Protein AF-A0A392NIX3-F1 (afdb_monomer)

Radius of gyration: 22.96 Å; Cα contacts (8 Å, |Δi|>4): 178; chains: 1; bounding box: 47×45×70 Å

InterPro domains:
  IPR000269 Copper amine oxidase [PTHR10638] (1-84)
  IPR015798 Copper amine oxidase, catalytic domain [PF01179] (1-82)
  IPR015798 Copper amine oxidase, catalytic domain [PF01179] (84-138)
  IPR036460 Copper amine oxidase, catalytic domain superfamily [G3DSA:2.70.98.20] (1-81)
  IPR036460 Copper amine oxidase, catalytic domain superfamily [G3DSA:2.70.98.20] (82-146)
  IPR036460 Copper amine oxidase, catalytic domain superfamily [SSF49998] (1-140)

pLDDT: mean 86.68, std 13.2, range [44.84, 97.38]

Organism: NCBI:txid97028

Nearest PDB structures (foldseek):
  4kff-assembly1_A  TM=8.695E-01  e=5.546E-06  Ogataea angusta
  3nbb-assembly1_A  TM=8.341E-01  e=8.564E-06  Ogataea angusta
  7wir-assembly1_A  TM=8.045E-01  e=2.313E-05  Arthrobacter globiformis
  3kii-assembly1_B  TM=8.040E-01  e=3.571E-05  Arthrobacter globiformis
  7wno-assembly1_X  TM=8.050E-01  e=3.800E-05  Arthrobacter globiformis

Mean predicted aligned error: 7.86 Å

Foldseek 3Di:
DWKQFDAPDPPRNPRIDPCCPPVNPLVPAAQDDEPPRDDDDKDFDKDWDADPVRDIDIHGRRDIDDDDDPPDQDDDDDDPDDDDHDPDDDDDDDDDDDADWDFDDAPDDDPQWAAPDGRITGGDMDDDDDDDDPDQPPHDVPDDRDD

Sequence (147 aa):
MVVPYGDPNDPHYRKNAFDAGEDGLGKNAHSLKKGCDCLGYIKYFDAHFTNFYGSVETIENCVCMHEEDHGMLWKHQDWRTGLAEDGKIEAEVKLTGILSLGALQQGETRKYGTTIAPGLYAPVHQHFFVARMDMAVDCKPGEAFNQ

Secondary structure (DSSP, 8-state):
-BEEB---STTGGG-EE-HHHHT-TTTT-----BTTTB-SS-EEEEEEEE-TTSPEEEEEEEEEE-----S-S-----TTT---------------S-PPPEE--TT---TTEEEEETTEEEE-B--B--------TTPPTTS-S--

Solvent-accessible surface area (backbone atoms only — not comparable to full-atom values): 10016 Å² total; per-residue (Å²): 70,40,38,47,39,62,28,81,52,90,78,43,55,72,43,55,49,35,49,50,80,76,70,28,60,75,78,70,52,60,64,58,44,85,73,77,73,53,77,82,76,72,49,68,39,67,43,79,44,74,46,100,87,70,48,81,46,73,42,56,33,48,42,80,47,68,85,75,88,79,73,79,87,75,87,82,94,62,97,83,76,85,81,91,86,81,94,81,84,87,87,86,84,87,90,82,87,78,82,71,68,44,83,43,59,92,90,64,83,64,89,43,36,47,77,80,48,96,45,34,26,34,55,42,64,51,83,46,80,76,84,88,80,88,73,66,83,94,55,58,95,90,55,74,67,80,127

Structure (mmCIF, N/CA/C/O backbone):
data_AF-A0A392NIX3-F1
#
_entry.id   AF-A0A392NIX3-F1
#
loop_
_atom_site.group_PDB
_atom_site.id
_atom_site.type_symbol
_atom_site.label_atom_id
_atom_site.label_alt_id
_atom_site.label_comp_id
_atom_site.label_asym_id
_atom_site.label_entity_id
_atom_site.label_seq_id
_atom_site.pdbx_PDB_ins_code
_atom_site.Cartn_x
_atom_site.Cartn_y
_atom_site.Cartn_z
_atom_site.occupancy
_atom_site.B_iso_or_equiv
_atom_site.auth_seq_id
_atom_site.auth_comp_id
_atom_site.auth_asym_id
_atom_site.auth_atom_id
_atom_site.pdbx_PDB_model_num
ATOM 1 N N . MET A 1 1 ? 2.588 6.124 3.944 1.00 92.31 1 MET A N 1
ATOM 2 C CA . MET A 1 1 ? 1.243 5.668 4.341 1.00 92.31 1 MET A CA 1
ATOM 3 C C . MET A 1 1 ? 1.141 5.798 5.846 1.00 92.31 1 MET A C 1
ATOM 5 O O . MET A 1 1 ? 2.147 5.540 6.500 1.00 92.31 1 MET A O 1
ATOM 9 N N . VAL A 1 2 ? -0.003 6.248 6.362 1.00 95.38 2 VAL A N 1
ATOM 10 C CA . VAL A 1 2 ? -0.297 6.253 7.802 1.00 95.38 2 VAL A CA 1
ATOM 11 C C . VAL A 1 2 ? -1.735 5.807 8.059 1.00 95.38 2 VAL A C 1
ATOM 13 O O . VAL A 1 2 ? -2.641 6.192 7.310 1.00 95.38 2 VAL A O 1
ATOM 16 N N . VAL A 1 3 ? -1.934 5.019 9.118 1.00 97.31 3 VAL A N 1
ATOM 17 C CA . VAL A 1 3 ? -3.229 4.447 9.507 1.00 97.31 3 VAL A CA 1
ATOM 18 C C . VAL A 1 3 ? -3.588 4.837 10.946 1.00 97.31 3 VAL A C 1
ATOM 20 O O . VAL A 1 3 ? -3.305 4.082 11.882 1.00 97.31 3 VAL A O 1
ATOM 23 N N . PRO A 1 4 ? -4.188 6.024 11.162 1.00 96.88 4 PRO A N 1
ATOM 24 C CA . PRO A 1 4 ? -4.646 6.441 12.481 1.00 96.88 4 PRO A CA 1
ATOM 25 C C . PRO A 1 4 ? -5.992 5.803 12.845 1.00 96.88 4 PRO A C 1
ATOM 27 O O . PRO A 1 4 ? -6.935 5.802 12.047 1.00 96.88 4 PRO A O 1
ATOM 30 N N . TYR A 1 5 ? -6.099 5.300 14.076 1.00 97.12 5 TYR A N 1
ATOM 31 C CA . TYR A 1 5 ? -7.346 4.786 14.648 1.00 97.12 5 TYR A CA 1
ATOM 32 C C . TYR A 1 5 ? -8.062 5.865 15.469 1.00 97.12 5 TYR A C 1
ATOM 34 O O . TYR A 1 5 ? -7.446 6.622 16.213 1.00 97.12 5 TYR A O 1
ATOM 42 N N . GLY A 1 6 ? -9.390 5.912 15.360 1.00 94.62 6 GLY A N 1
ATOM 43 C CA . GLY A 1 6 ? -10.241 6.937 15.973 1.00 94.62 6 GLY A CA 1
ATOM 44 C C . GLY A 1 6 ? -10.844 6.574 17.334 1.00 94.62 6 GLY A C 1
ATOM 45 O O . GLY A 1 6 ? -11.747 7.273 17.790 1.00 94.62 6 GLY A O 1
ATOM 46 N N . ASP A 1 7 ? -10.410 5.483 17.970 1.00 93.75 7 ASP A N 1
ATOM 47 C CA . ASP A 1 7 ? -10.904 5.074 19.291 1.00 93.75 7 ASP A CA 1
ATOM 48 C C . ASP A 1 7 ? -10.026 5.682 20.405 1.00 93.75 7 ASP A C 1
ATOM 50 O O . ASP A 1 7 ? -8.842 5.345 20.488 1.00 93.75 7 ASP A O 1
ATOM 54 N N . PRO A 1 8 ? -10.571 6.572 21.261 1.00 92.69 8 PRO A N 1
ATOM 55 C CA . PRO A 1 8 ? -9.801 7.272 22.287 1.00 92.69 8 PRO A CA 1
ATOM 56 C C . PRO A 1 8 ? -9.457 6.400 23.502 1.00 92.69 8 PRO A C 1
ATOM 58 O O . PRO A 1 8 ? -8.692 6.836 24.360 1.00 92.69 8 PRO A O 1
ATOM 61 N N . ASN A 1 9 ? -10.028 5.198 23.622 1.00 89.31 9 ASN A N 1
ATOM 62 C CA . ASN A 1 9 ? -9.781 4.336 24.775 1.00 89.31 9 ASN A CA 1
ATOM 63 C C . ASN A 1 9 ? -8.343 3.796 24.773 1.00 89.31 9 ASN A C 1
ATOM 65 O O . ASN A 1 9 ? -7.757 3.556 23.717 1.00 89.31 9 ASN A O 1
ATOM 69 N N . ASP A 1 10 ? -7.769 3.557 25.952 1.00 88.81 10 ASP A N 1
ATOM 70 C CA . ASP A 1 10 ? -6.484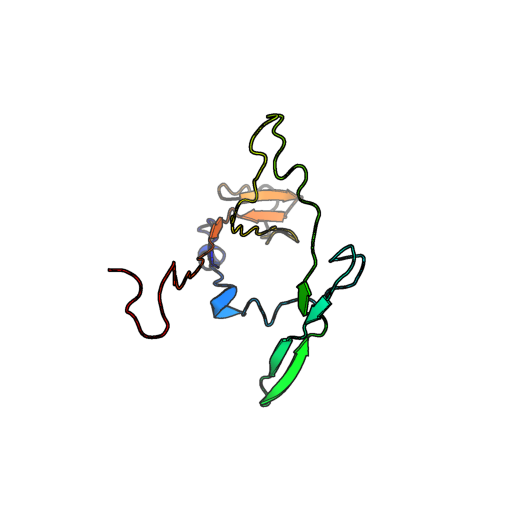 2.857 26.067 1.00 88.81 10 ASP A CA 1
ATOM 71 C C . ASP A 1 10 ? -6.673 1.366 25.712 1.00 88.81 10 ASP A C 1
ATOM 73 O O . ASP A 1 10 ? -7.676 0.769 26.118 1.00 88.81 10 ASP A O 1
ATOM 77 N N . PRO A 1 11 ? -5.774 0.743 24.924 1.00 87.56 11 PRO A N 1
ATOM 78 C CA . PRO A 1 11 ? -4.547 1.285 24.319 1.00 87.56 11 PRO A CA 1
ATOM 79 C C . PRO A 1 11 ? -4.723 1.809 22.873 1.00 87.56 11 PRO A C 1
ATOM 81 O O . PRO A 1 11 ? -3.739 2.066 22.177 1.00 87.56 11 PRO A O 1
ATOM 84 N N . HIS A 1 12 ? -5.957 1.934 22.379 1.00 91.38 12 HIS A N 1
ATOM 85 C CA . HIS A 1 12 ? -6.272 2.171 20.966 1.00 91.38 12 HIS A CA 1
ATOM 86 C C . HIS A 1 12 ? -5.837 3.538 20.435 1.00 91.38 12 HIS A C 1
ATOM 88 O O . HIS A 1 12 ? -5.425 3.610 19.280 1.00 91.38 12 HIS A O 1
ATOM 94 N N . TYR A 1 13 ? -5.829 4.585 21.263 1.00 90.81 13 TYR A N 1
ATOM 95 C CA . TYR A 1 13 ? -5.431 5.932 20.829 1.00 90.81 13 TYR A CA 1
ATOM 96 C C . TYR A 1 13 ? -3.978 6.017 20.323 1.00 90.81 13 TYR A C 1
ATOM 98 O O . TYR A 1 13 ? -3.616 6.953 19.611 1.00 90.81 13 TYR A O 1
ATOM 106 N N . ARG A 1 14 ? -3.125 5.047 20.686 1.00 94.50 14 ARG A N 1
ATOM 107 C CA . ARG A 1 14 ? -1.728 4.972 20.228 1.00 94.50 14 ARG A CA 1
ATOM 108 C C . ARG A 1 14 ? -1.586 4.326 18.853 1.00 94.50 14 ARG A C 1
ATOM 110 O O . ARG A 1 14 ? -0.512 4.414 18.268 1.00 94.50 14 ARG A O 1
ATOM 117 N N . LYS A 1 15 ? -2.630 3.670 18.335 1.00 95.44 15 LYS A N 1
ATOM 118 C CA . LYS A 1 15 ? -2.582 2.965 17.052 1.00 95.44 15 LYS A CA 1
ATOM 119 C C . LYS A 1 15 ? -2.568 3.974 1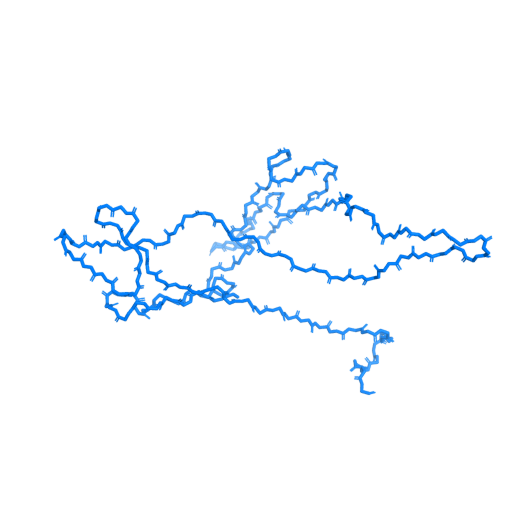5.904 1.00 95.44 15 LYS A C 1
ATOM 121 O O . LYS A 1 15 ? -3.614 4.447 15.471 1.00 95.44 15 LYS A O 1
ATOM 126 N N . ASN A 1 16 ? -1.367 4.297 15.438 1.00 95.56 16 ASN A N 1
ATOM 127 C CA . ASN A 1 16 ? -1.119 5.193 14.313 1.00 95.56 16 ASN A CA 1
ATOM 128 C C . ASN A 1 16 ? 0.099 4.675 13.544 1.00 95.56 16 ASN A C 1
ATOM 130 O O . ASN A 1 16 ? 1.181 5.241 13.656 1.00 95.56 16 ASN A O 1
ATOM 134 N N . ALA A 1 17 ? -0.067 3.556 12.837 1.00 95.56 17 ALA A N 1
ATOM 135 C CA . ALA A 1 17 ? 1.043 2.916 12.137 1.00 95.56 17 ALA A CA 1
ATOM 136 C C . ALA A 1 17 ? 1.455 3.750 10.923 1.00 95.56 17 ALA A C 1
ATOM 138 O O . ALA A 1 17 ? 0.607 4.137 10.114 1.00 95.56 17 ALA A O 1
ATOM 139 N N . PHE A 1 18 ? 2.747 4.020 10.786 1.00 96.56 18 PHE A N 1
ATOM 140 C CA . PHE A 1 18 ? 3.343 4.599 9.589 1.00 96.56 18 PHE A CA 1
ATOM 141 C C . PHE A 1 18 ? 3.948 3.478 8.748 1.00 96.56 18 PHE A C 1
ATOM 143 O O . PHE A 1 18 ? 5.165 3.381 8.635 1.00 96.56 18 PHE A O 1
ATOM 150 N N . ASP A 1 19 ? 3.112 2.647 8.119 1.00 93.94 19 ASP A N 1
ATOM 151 C CA . ASP A 1 19 ? 3.527 1.363 7.520 1.00 93.94 19 ASP A CA 1
ATOM 152 C C . ASP A 1 19 ? 4.748 1.477 6.591 1.00 93.94 19 ASP A C 1
ATOM 154 O O . ASP A 1 19 ? 5.640 0.632 6.581 1.00 93.94 19 ASP A O 1
ATOM 158 N N . ALA A 1 20 ? 4.830 2.562 5.814 1.00 90.12 20 ALA A N 1
ATOM 159 C CA . ALA A 1 20 ? 5.950 2.784 4.902 1.00 90.12 20 ALA A CA 1
ATOM 160 C C . ALA A 1 20 ? 7.266 3.159 5.600 1.00 90.12 20 ALA A C 1
ATOM 162 O O . ALA A 1 20 ? 8.326 2.835 5.075 1.00 90.12 20 ALA A O 1
ATOM 163 N N . GLY A 1 21 ? 7.200 3.866 6.729 1.00 92.19 21 GLY A N 1
ATOM 164 C CA . GLY A 1 21 ? 8.373 4.352 7.457 1.00 92.19 21 GLY A CA 1
ATOM 165 C C . GLY A 1 21 ? 8.781 3.475 8.641 1.00 92.19 21 GLY A C 1
ATOM 166 O O . GLY A 1 21 ? 9.966 3.406 8.946 1.00 92.19 21 GLY A O 1
ATOM 167 N N . GLU A 1 22 ? 7.824 2.819 9.297 1.00 95.19 22 GLU A N 1
ATOM 168 C CA . GLU A 1 22 ? 8.051 1.982 10.480 1.00 95.19 22 GLU A CA 1
ATOM 169 C C . GLU A 1 22 ? 8.358 0.531 10.100 1.00 95.19 22 GLU A C 1
ATOM 171 O O . GLU A 1 22 ? 9.338 -0.026 10.593 1.00 95.19 22 GLU A O 1
ATOM 176 N N . ASP A 1 23 ? 7.586 -0.054 9.179 1.00 90.12 23 ASP A N 1
ATOM 177 C CA . ASP A 1 23 ? 7.744 -1.465 8.800 1.00 90.12 23 ASP A CA 1
ATOM 178 C C . ASP A 1 23 ? 8.430 -1.650 7.438 1.00 90.12 23 ASP A C 1
ATOM 180 O O . ASP A 1 23 ? 9.212 -2.583 7.235 1.00 90.12 23 ASP A O 1
ATOM 184 N N . GLY A 1 24 ? 8.166 -0.734 6.504 1.00 91.19 24 GLY A N 1
ATOM 185 C CA . GLY A 1 24 ? 8.691 -0.757 5.145 1.00 91.19 24 GLY A CA 1
ATOM 186 C C . GLY A 1 24 ? 7.857 -1.640 4.216 1.00 91.19 24 GLY A C 1
ATOM 187 O O . GLY A 1 24 ? 7.964 -2.865 4.223 1.00 91.19 24 GLY A O 1
ATOM 188 N N . LEU A 1 25 ? 7.084 -1.008 3.326 1.00 91.31 25 LEU A N 1
ATOM 189 C CA . LEU A 1 25 ? 6.182 -1.709 2.396 1.00 91.31 25 LEU A CA 1
ATOM 190 C C . LEU A 1 25 ? 6.896 -2.758 1.529 1.00 91.31 25 LEU A C 1
ATOM 192 O O . LEU A 1 25 ? 6.330 -3.809 1.259 1.00 91.31 25 LEU A O 1
ATOM 196 N N . GLY A 1 26 ? 8.142 -2.494 1.122 1.00 91.19 26 GLY A N 1
ATOM 197 C CA . GLY A 1 26 ? 8.931 -3.444 0.335 1.00 91.19 26 GLY A CA 1
ATOM 198 C C . GLY A 1 26 ? 9.338 -4.691 1.123 1.00 91.19 26 GLY A C 1
ATOM 199 O O . GLY A 1 26 ? 9.303 -5.790 0.584 1.00 91.19 26 GLY A O 1
ATOM 200 N N . LYS A 1 27 ? 9.670 -4.544 2.412 1.00 90.56 27 LYS A N 1
ATOM 201 C CA . LYS A 1 27 ? 10.085 -5.668 3.265 1.00 90.56 27 LYS A CA 1
ATOM 202 C C . LYS A 1 27 ? 8.924 -6.619 3.562 1.00 90.56 27 LYS A C 1
ATOM 204 O O . LYS A 1 27 ? 9.134 -7.816 3.719 1.00 90.56 27 LYS A O 1
ATOM 209 N N . ASN A 1 28 ? 7.709 -6.078 3.605 1.00 91.50 28 ASN A N 1
ATOM 210 C CA . ASN A 1 28 ? 6.474 -6.834 3.800 1.00 91.50 28 ASN A CA 1
ATOM 211 C C . ASN A 1 28 ? 5.824 -7.285 2.481 1.00 91.50 28 ASN A C 1
ATOM 213 O O . ASN A 1 28 ? 4.702 -7.792 2.500 1.00 91.50 28 ASN A O 1
ATOM 217 N N . ALA A 1 29 ? 6.485 -7.088 1.337 1.00 94.19 29 ALA A N 1
ATOM 218 C CA . ALA A 1 29 ? 5.946 -7.508 0.054 1.00 94.19 29 ALA A CA 1
ATOM 219 C C . ALA A 1 29 ? 5.879 -9.040 -0.046 1.00 94.19 29 ALA A C 1
ATOM 221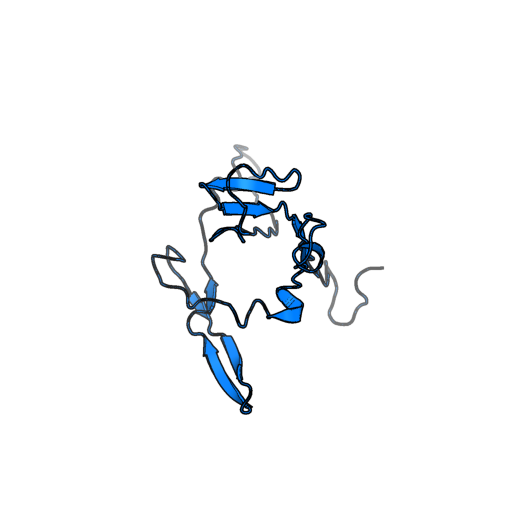 O O . ALA A 1 29 ? 6.755 -9.763 0.430 1.00 94.19 29 ALA A O 1
ATOM 222 N N . HIS A 1 30 ? 4.829 -9.542 -0.691 1.00 94.00 30 HIS A N 1
ATOM 223 C CA . HIS A 1 30 ? 4.670 -10.968 -0.952 1.00 94.00 30 HIS A CA 1
ATOM 224 C C . HIS A 1 30 ? 5.362 -11.376 -2.254 1.00 94.00 30 HIS A C 1
ATOM 226 O O . HIS A 1 30 ? 5.368 -10.627 -3.228 1.00 94.00 30 HIS A O 1
ATOM 232 N N . SER A 1 31 ? 5.868 -12.608 -2.294 1.00 96.56 31 SER A N 1
ATOM 233 C CA . SER A 1 31 ? 6.258 -13.257 -3.545 1.00 96.56 31 SER A CA 1
ATOM 234 C C . SER A 1 31 ? 5.018 -13.604 -4.366 1.00 96.56 31 SER A C 1
ATOM 236 O O . SER A 1 31 ? 4.232 -14.475 -3.979 1.00 96.56 31 SER A O 1
ATOM 238 N N . LEU A 1 32 ? 4.849 -12.923 -5.497 1.00 96.81 32 LEU A N 1
ATOM 239 C CA . LEU A 1 32 ? 3.666 -13.015 -6.349 1.00 96.81 32 LEU A CA 1
ATOM 240 C C . LEU A 1 32 ? 3.679 -14.300 -7.186 1.00 96.81 32 LEU A C 1
ATOM 242 O O . LEU A 1 32 ? 4.700 -14.689 -7.758 1.00 96.81 32 LEU A O 1
ATOM 246 N N . LYS A 1 33 ? 2.520 -14.952 -7.310 1.00 94.50 33 LYS A N 1
ATOM 247 C CA . LYS A 1 33 ? 2.336 -16.191 -8.074 1.00 94.50 33 LYS A CA 1
ATOM 248 C C . LYS A 1 33 ? 1.585 -15.940 -9.375 1.00 94.50 33 LYS A C 1
ATOM 250 O O . LYS A 1 33 ? 0.497 -15.358 -9.398 1.00 94.50 33 LYS A O 1
ATOM 255 N N . LYS A 1 34 ? 2.133 -16.467 -10.472 1.00 91.50 34 LYS A N 1
ATOM 256 C CA . LYS A 1 34 ? 1.506 -16.408 -11.797 1.00 91.50 34 LYS A CA 1
ATOM 257 C C . LYS A 1 34 ? 0.147 -17.106 -11.797 1.00 91.50 34 LYS A C 1
ATOM 259 O O . LYS A 1 34 ? 0.048 -18.264 -11.401 1.00 91.50 34 LYS A O 1
ATOM 264 N N . GLY A 1 35 ? -0.876 -16.407 -12.285 1.00 89.75 35 GLY A N 1
ATOM 265 C CA . GLY A 1 35 ? -2.247 -16.911 -12.396 1.00 89.75 35 GLY A CA 1
ATOM 266 C C . GLY A 1 35 ? -3.084 -16.800 -11.119 1.00 89.75 35 GLY A C 1
ATOM 267 O O . GLY A 1 35 ? -4.293 -16.988 -11.203 1.00 89.75 35 GLY A O 1
ATOM 268 N N . CYS A 1 36 ? -2.476 -16.471 -9.974 1.00 92.88 36 CYS A N 1
ATOM 269 C CA . CYS A 1 36 ? -3.200 -16.167 -8.737 1.00 92.88 36 CYS A CA 1
ATOM 270 C C . CYS A 1 36 ? -3.211 -14.660 -8.473 1.00 92.88 36 CYS A C 1
ATOM 272 O O . CYS A 1 36 ? -4.283 -14.075 -8.367 1.00 92.88 36 CYS A O 1
ATOM 274 N N . ASP A 1 37 ? -2.023 -14.050 -8.401 1.00 95.00 37 ASP A N 1
ATOM 275 C CA . ASP A 1 37 ? -1.872 -12.633 -8.052 1.00 95.00 37 ASP A CA 1
ATOM 276 C C . ASP A 1 37 ? -1.822 -11.740 -9.298 1.00 95.00 37 ASP A C 1
ATOM 278 O O . ASP A 1 37 ? -2.467 -10.698 -9.335 1.00 95.00 37 ASP A O 1
ATOM 282 N N . CYS A 1 38 ? -1.096 -12.168 -10.341 1.00 94.88 38 CYS A N 1
ATOM 283 C CA . CYS A 1 38 ? -1.025 -11.466 -11.629 1.00 94.88 38 CYS A CA 1
ATOM 284 C C . CYS A 1 38 ? -1.396 -12.423 -12.774 1.00 94.88 38 CYS A C 1
ATOM 286 O O . CYS A 1 38 ? -0.886 -13.552 -12.846 1.00 94.88 38 CYS A O 1
ATOM 288 N N . LEU A 1 39 ? -2.285 -11.982 -13.669 1.00 94.75 39 LEU A N 1
ATOM 289 C CA . LEU A 1 39 ? -2.834 -12.775 -14.773 1.00 94.75 39 LEU A CA 1
ATOM 290 C C . LEU A 1 39 ? -2.327 -12.261 -16.128 1.00 94.75 39 LEU A C 1
ATOM 292 O O . LEU A 1 39 ? -2.260 -11.062 -16.356 1.00 94.75 39 LEU A O 1
ATOM 296 N N . GLY A 1 40 ? -1.995 -13.180 -17.041 1.00 93.25 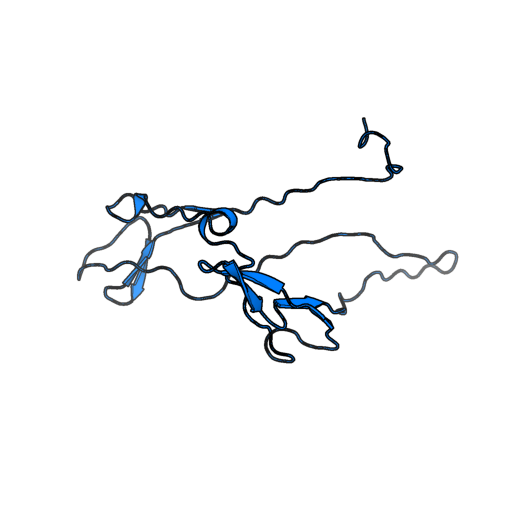40 GLY A N 1
ATOM 297 C CA . GLY A 1 40 ? -1.538 -12.854 -18.397 1.00 93.25 40 GLY A CA 1
ATOM 298 C C . GLY A 1 40 ? -0.069 -13.205 -18.650 1.00 93.25 40 GLY A C 1
ATOM 299 O O . GLY A 1 40 ? 0.466 -14.181 -18.104 1.00 93.25 40 GLY A O 1
ATOM 300 N N . TYR A 1 41 ? 0.581 -12.436 -19.527 1.00 93.56 41 TYR A N 1
ATOM 301 C CA . TYR A 1 41 ? 2.009 -12.569 -19.808 1.00 93.56 41 TYR A CA 1
ATOM 302 C C . TYR A 1 41 ? 2.803 -11.614 -18.919 1.00 93.56 41 TYR A C 1
ATOM 304 O O . TYR A 1 41 ? 2.799 -10.405 -19.117 1.00 93.56 41 TYR A O 1
ATOM 312 N N . ILE A 1 42 ? 3.470 -12.184 -17.917 1.00 96.81 42 ILE A N 1
ATOM 313 C CA . ILE A 1 42 ? 4.065 -11.423 -16.820 1.00 96.81 42 ILE A CA 1
ATOM 314 C C . ILE A 1 42 ? 5.590 -11.473 -16.888 1.00 96.81 42 ILE A C 1
ATOM 316 O O . ILE A 1 42 ? 6.180 -12.537 -17.121 1.00 96.81 42 ILE A O 1
ATOM 320 N N . LYS A 1 43 ? 6.226 -10.334 -16.611 1.00 96.56 43 LYS A N 1
A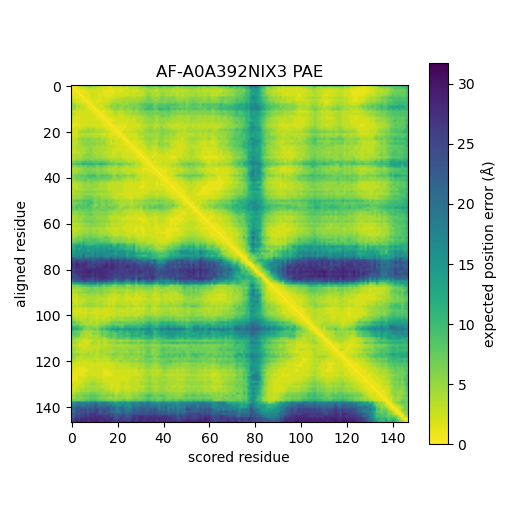TOM 321 C CA . LYS A 1 43 ? 7.628 -10.249 -16.198 1.00 96.56 43 LYS A CA 1
ATOM 322 C C . LYS A 1 43 ? 7.700 -9.936 -14.711 1.00 96.56 43 LYS A C 1
ATOM 324 O O . LYS A 1 43 ? 7.017 -9.036 -14.233 1.00 96.56 43 LYS A O 1
ATOM 329 N N . TYR A 1 44 ? 8.512 -10.707 -14.000 1.00 97.19 44 TYR A N 1
ATOM 330 C CA . TYR A 1 44 ? 8.714 -10.560 -12.566 1.00 97.19 44 TYR A CA 1
ATOM 331 C C . TYR A 1 44 ? 10.081 -9.956 -12.275 1.00 97.19 44 TYR A C 1
ATOM 333 O O . TYR A 1 44 ? 11.037 -10.194 -13.017 1.00 97.19 44 TYR A O 1
ATOM 341 N N . PHE A 1 45 ? 10.152 -9.202 -11.183 1.00 97.12 45 PHE A N 1
ATOM 342 C CA . PHE A 1 45 ? 11.384 -8.649 -10.644 1.00 97.12 45 PHE A CA 1
ATOM 343 C C . PHE A 1 45 ? 11.503 -9.002 -9.166 1.00 97.12 45 PHE A C 1
ATOM 345 O O . PHE A 1 45 ? 10.528 -8.915 -8.411 1.00 97.12 45 PHE A O 1
ATOM 352 N N . ASP A 1 46 ? 12.714 -9.368 -8.771 1.00 97.38 46 ASP A N 1
ATOM 353 C CA . ASP A 1 46 ? 13.048 -9.697 -7.393 1.00 97.38 46 ASP A CA 1
ATOM 354 C C . ASP A 1 46 ? 13.461 -8.436 -6.634 1.00 97.38 46 ASP A C 1
ATOM 356 O O . ASP A 1 46 ? 13.985 -7.478 -7.212 1.00 97.38 46 ASP A O 1
ATOM 360 N N . ALA A 1 47 ? 13.232 -8.441 -5.324 1.00 95.62 47 ALA A N 1
ATOM 361 C CA . ALA A 1 47 ? 13.693 -7.392 -4.427 1.00 95.62 47 ALA A CA 1
ATOM 362 C C . ALA A 1 47 ? 14.699 -7.966 -3.428 1.00 95.62 47 ALA A C 1
ATOM 364 O O . ALA A 1 47 ? 14.501 -9.050 -2.880 1.00 95.62 47 ALA A O 1
ATOM 365 N N . HIS A 1 48 ? 15.774 -7.225 -3.173 1.00 95.69 48 HIS A N 1
ATOM 366 C CA . HIS A 1 48 ? 16.824 -7.622 -2.241 1.00 95.69 48 HIS A CA 1
ATOM 367 C C . HIS A 1 48 ? 16.851 -6.661 -1.053 1.00 95.69 48 HIS A C 1
ATOM 369 O O . HIS A 1 48 ? 16.954 -5.447 -1.228 1.00 95.69 48 HIS A O 1
ATOM 375 N N . PHE A 1 49 ? 16.797 -7.212 0.153 1.00 93.81 49 PHE A N 1
ATOM 376 C CA . PHE A 1 49 ? 16.840 -6.476 1.410 1.00 93.81 49 PHE A CA 1
ATOM 377 C C . PHE A 1 49 ? 18.003 -6.960 2.266 1.00 93.81 49 PHE A C 1
ATOM 379 O O . PHE A 1 49 ? 18.492 -8.076 2.114 1.00 93.81 49 PHE A O 1
ATOM 386 N N . THR A 1 50 ? 18.461 -6.120 3.185 1.00 93.88 50 THR A N 1
ATOM 387 C CA . THR A 1 50 ? 19.431 -6.522 4.202 1.00 93.88 50 THR A CA 1
ATOM 388 C C . THR A 1 50 ? 18.703 -6.968 5.459 1.00 93.88 50 THR A C 1
ATOM 390 O O . THR A 1 50 ? 17.719 -6.357 5.887 1.00 93.88 50 THR A O 1
ATOM 393 N N . ASN A 1 51 ? 19.193 -8.037 6.074 1.00 92.50 51 ASN A N 1
ATOM 394 C CA . ASN A 1 51 ? 18.671 -8.494 7.350 1.00 92.50 51 ASN A CA 1
ATOM 395 C C . ASN A 1 51 ? 19.452 -7.908 8.531 1.00 92.50 51 ASN A C 1
ATOM 397 O O . ASN A 1 51 ? 20.458 -7.216 8.369 1.00 92.50 51 ASN A O 1
ATOM 401 N N . PHE A 1 52 ? 18.996 -8.211 9.747 1.00 91.75 52 PHE A N 1
ATOM 402 C CA . PHE A 1 52 ? 19.623 -7.718 10.978 1.00 91.75 52 PHE A CA 1
ATOM 403 C C . PHE A 1 52 ? 21.060 -8.227 11.185 1.00 91.75 52 PHE A C 1
ATOM 405 O O . PHE A 1 52 ? 21.815 -7.622 11.941 1.00 91.75 52 PHE A O 1
ATOM 412 N N . TYR A 1 53 ? 21.448 -9.311 10.508 1.00 95.06 53 TYR A N 1
ATOM 413 C CA . TYR A 1 53 ? 22.805 -9.863 10.527 1.00 95.06 53 TYR A CA 1
ATOM 414 C C . TYR A 1 53 ? 23.701 -9.292 9.415 1.00 95.06 53 TYR A C 1
ATOM 416 O O . TYR A 1 53 ? 24.878 -9.637 9.343 1.00 95.06 53 TYR A O 1
ATOM 424 N N . GLY A 1 54 ? 23.162 -8.426 8.549 1.00 93.38 54 GLY A N 1
ATOM 425 C CA . GLY A 1 54 ? 23.868 -7.840 7.412 1.00 93.38 54 GLY A CA 1
ATOM 426 C C . GLY A 1 54 ? 23.965 -8.741 6.176 1.00 93.38 54 GLY A C 1
ATOM 427 O O . GLY A 1 54 ? 24.629 -8.360 5.214 1.00 93.38 54 GLY A O 1
ATOM 428 N N . SER A 1 55 ? 23.317 -9.911 6.158 1.00 95.31 55 SER A N 1
ATOM 429 C CA . SER A 1 55 ? 23.198 -10.727 4.945 1.00 95.31 55 SER A CA 1
ATOM 430 C C . SER A 1 55 ? 22.030 -10.267 4.071 1.00 95.31 55 SER A C 1
ATOM 432 O O . SER A 1 55 ? 21.108 -9.594 4.538 1.00 95.31 55 SER A O 1
ATOM 434 N N . VAL A 1 56 ? 22.069 -10.642 2.793 1.00 95.00 56 VAL A N 1
ATOM 435 C CA . VAL A 1 56 ? 21.033 -10.293 1.816 1.00 95.00 56 VAL A CA 1
ATOM 436 C C . VAL A 1 56 ? 19.903 -11.317 1.872 1.00 95.00 56 VAL A C 1
ATOM 438 O O . VAL A 1 56 ? 20.132 -12.512 1.699 1.00 95.00 56 VAL A O 1
ATOM 441 N N . GLU A 1 57 ? 18.685 -10.842 2.087 1.00 93.50 57 GLU A N 1
ATOM 442 C CA . GLU A 1 57 ? 17.443 -11.590 1.924 1.00 93.50 57 GLU A CA 1
ATOM 443 C C . GLU A 1 57 ? 16.798 -11.193 0.598 1.00 93.50 57 GLU A C 1
ATOM 445 O O . GLU A 1 57 ? 16.699 -10.012 0.270 1.00 93.50 57 GLU A O 1
ATOM 450 N N . THR A 1 58 ? 16.387 -12.185 -0.188 1.00 94.88 58 THR A N 1
ATOM 451 C CA . THR A 1 58 ? 15.774 -11.962 -1.502 1.00 94.88 58 THR A CA 1
ATOM 452 C C . THR A 1 58 ? 14.312 -12.364 -1.450 1.00 94.88 58 THR A C 1
ATOM 454 O O . THR A 1 58 ? 13.997 -13.488 -1.069 1.00 94.88 58 THR A O 1
ATOM 457 N N . ILE A 1 59 ? 13.435 -11.447 -1.847 1.00 95.75 59 ILE A N 1
ATOM 458 C CA . ILE A 1 59 ? 12.023 -11.716 -2.099 1.00 95.75 59 ILE A CA 1
ATOM 459 C C . ILE A 1 59 ? 11.875 -11.922 -3.602 1.00 95.75 59 ILE A C 1
ATOM 461 O O . ILE A 1 59 ? 11.926 -10.969 -4.384 1.00 95.75 59 ILE A O 1
ATOM 465 N N . GLU A 1 60 ? 11.721 -13.181 -3.997 1.00 95.88 60 GLU A N 1
ATOM 466 C CA . GLU A 1 60 ? 11.499 -13.549 -5.394 1.00 95.88 60 GLU A CA 1
ATOM 467 C C . GLU A 1 60 ? 10.115 -13.083 -5.858 1.00 95.88 60 GLU A C 1
ATOM 469 O O . GLU A 1 60 ? 9.149 -13.134 -5.091 1.00 95.88 60 GLU A O 1
ATOM 474 N N . ASN A 1 61 ? 10.000 -12.672 -7.121 1.00 96.31 61 ASN A N 1
ATOM 475 C CA . ASN A 1 61 ? 8.753 -12.232 -7.752 1.00 96.31 61 ASN A CA 1
ATOM 476 C C . ASN A 1 61 ? 8.020 -11.134 -6.959 1.00 96.31 61 ASN A C 1
ATOM 478 O O . ASN A 1 61 ? 6.798 -11.171 -6.817 1.00 96.31 61 ASN A O 1
ATOM 482 N N . CYS A 1 62 ? 8.765 -10.167 -6.423 1.00 95.06 62 CYS A N 1
ATOM 483 C CA . CYS A 1 62 ? 8.228 -9.084 -5.602 1.00 95.06 62 CYS A CA 1
ATOM 484 C C . CYS A 1 62 ? 7.399 -8.078 -6.416 1.00 95.06 62 CYS A C 1
ATOM 486 O O . CYS A 1 62 ? 6.423 -7.522 -5.913 1.00 95.06 62 CYS A O 1
ATOM 488 N N . VAL A 1 63 ? 7.787 -7.823 -7.666 1.00 96.94 63 VAL A N 1
ATOM 489 C CA . VAL A 1 63 ? 7.076 -6.912 -8.571 1.00 96.94 63 VAL A CA 1
ATOM 490 C C . VAL A 1 63 ? 6.674 -7.677 -9.819 1.00 96.94 63 VAL A C 1
ATOM 492 O O . VAL A 1 63 ? 7.502 -8.366 -10.414 1.00 96.94 63 VAL A O 1
ATOM 495 N N . CYS A 1 64 ? 5.415 -7.540 -10.231 1.00 96.62 64 CYS A N 1
ATOM 496 C CA . CYS A 1 64 ? 4.934 -8.045 -11.509 1.00 96.62 64 CYS A CA 1
ATOM 497 C C . CYS A 1 64 ? 4.672 -6.881 -12.471 1.00 96.62 64 CYS A C 1
ATOM 499 O O . CYS A 1 64 ? 4.135 -5.848 -12.084 1.00 96.62 64 CYS A O 1
ATOM 501 N N . MET A 1 65 ? 5.085 -7.045 -13.724 1.00 96.00 65 MET A N 1
ATOM 502 C CA . MET A 1 65 ? 4.866 -6.095 -14.809 1.00 96.00 65 MET A CA 1
ATOM 503 C C . MET A 1 65 ? 4.217 -6.827 -15.973 1.00 96.00 65 MET A C 1
ATOM 505 O O . MET A 1 65 ? 4.693 -7.884 -16.402 1.00 96.00 65 MET A O 1
ATOM 509 N N . HIS A 1 66 ? 3.131 -6.258 -16.473 1.00 94.56 66 HIS A N 1
ATOM 510 C CA . HIS A 1 66 ? 2.410 -6.753 -17.632 1.00 94.56 66 HIS A CA 1
ATOM 511 C C . HIS A 1 66 ? 1.616 -5.628 -18.282 1.00 94.56 66 HIS A C 1
ATOM 513 O O . HIS A 1 66 ? 1.429 -4.561 -17.702 1.00 94.56 66 HIS A O 1
ATOM 519 N N . GLU A 1 67 ? 1.178 -5.897 -19.501 1.00 90.75 67 GLU A N 1
ATOM 520 C CA . GLU A 1 67 ? 0.192 -5.094 -20.205 1.00 90.75 67 GLU A CA 1
ATOM 521 C C . GLU A 1 67 ? -1.211 -5.657 -19.944 1.00 90.75 67 GLU A C 1
ATOM 523 O O . GLU A 1 67 ? -1.390 -6.870 -19.784 1.00 90.75 67 GLU A O 1
ATOM 528 N N . GLU A 1 68 ? -2.202 -4.773 -19.888 1.00 86.94 68 GLU A N 1
ATOM 529 C CA . GLU A 1 68 ? -3.617 -5.126 -19.814 1.00 86.94 68 GLU A CA 1
ATOM 530 C C . GLU A 1 68 ? -4.390 -4.357 -20.883 1.00 86.94 68 GLU A C 1
ATOM 532 O O . GLU A 1 68 ? -4.061 -3.214 -21.204 1.00 86.94 68 GLU A O 1
ATOM 537 N N . ASP A 1 69 ? -5.439 -4.981 -21.418 1.00 86.19 69 ASP A N 1
ATOM 538 C CA . ASP A 1 69 ? -6.424 -4.260 -22.216 1.00 86.19 69 ASP A CA 1
ATOM 539 C C . ASP A 1 69 ? -7.221 -3.331 -21.295 1.00 86.19 69 ASP A C 1
ATOM 541 O O . ASP A 1 69 ? -7.856 -3.784 -20.342 1.00 86.19 69 ASP A O 1
ATOM 545 N N . HIS A 1 70 ? -7.193 -2.032 -21.584 1.00 81.69 70 HIS A N 1
ATOM 546 C CA . HIS A 1 70 ? -7.946 -1.026 -20.836 1.00 81.69 70 HIS A CA 1
ATOM 547 C C . HIS A 1 70 ? -9.163 -0.531 -21.639 1.00 81.69 70 HIS A C 1
ATOM 549 O O . HIS A 1 70 ? -9.515 0.653 -21.648 1.00 81.69 70 HIS A O 1
ATOM 555 N N . GLY A 1 71 ? -9.820 -1.458 -22.342 1.00 81.31 71 GLY A N 1
ATOM 556 C CA . GLY A 1 71 ? -11.007 -1.190 -23.137 1.00 81.31 71 GLY A CA 1
ATOM 557 C C . GLY A 1 71 ? -10.754 -0.273 -24.337 1.00 81.31 71 GLY A C 1
ATOM 558 O O . GLY A 1 71 ? -9.695 -0.260 -24.959 1.00 81.31 71 GLY A O 1
ATOM 559 N N . MET A 1 72 ? -11.781 0.494 -24.707 1.00 72.50 72 MET A N 1
ATOM 560 C CA . MET A 1 72 ? -11.743 1.360 -25.886 1.00 72.50 72 MET A CA 1
ATOM 561 C C . MET A 1 72 ? -10.976 2.653 -25.588 1.00 72.50 72 MET A C 1
ATOM 563 O O . MET A 1 72 ? -11.566 3.603 -25.080 1.00 72.50 72 MET A O 1
ATOM 567 N N . LEU A 1 73 ? -9.695 2.699 -25.960 1.00 66.94 73 LEU A N 1
ATOM 568 C CA . LEU A 1 73 ? -8.836 3.882 -25.811 1.00 66.94 73 LEU A CA 1
ATOM 569 C C . LEU A 1 73 ? -9.428 5.125 -26.502 1.00 66.94 73 LEU A C 1
ATOM 571 O O . LEU A 1 73 ? -9.532 6.196 -25.915 1.00 66.94 73 LEU A O 1
ATOM 575 N N . TRP A 1 74 ? -9.903 4.970 -27.738 1.00 64.19 74 TRP A N 1
ATOM 576 C CA . TRP A 1 74 ? -10.770 5.942 -28.398 1.00 64.19 74 TRP A CA 1
ATOM 577 C C . TRP A 1 74 ? -11.616 5.255 -29.468 1.00 64.19 74 TRP A C 1
ATOM 579 O O . TRP A 1 74 ? -11.296 4.177 -29.971 1.00 64.19 74 TRP A O 1
ATOM 589 N N . LYS A 1 75 ? -12.723 5.895 -29.839 1.00 57.44 75 LYS A N 1
ATOM 590 C CA . LYS A 1 75 ? -13.521 5.510 -31.001 1.00 57.44 75 LYS A CA 1
ATOM 591 C C . LYS A 1 75 ? -14.057 6.771 -31.651 1.00 57.44 75 LYS A C 1
ATOM 593 O O . LYS A 1 75 ? -14.978 7.394 -31.135 1.00 57.44 75 LYS A O 1
ATOM 598 N N . HIS A 1 76 ? -13.481 7.132 -32.788 1.00 62.34 76 HIS A N 1
ATOM 599 C CA . HIS A 1 76 ? -13.936 8.248 -33.607 1.00 62.34 76 HIS A CA 1
ATOM 600 C C . HIS A 1 76 ? -14.134 7.762 -35.036 1.00 62.34 76 HIS A C 1
ATOM 602 O O . HIS A 1 76 ? -13.349 6.959 -35.539 1.00 62.34 76 HIS A O 1
ATOM 608 N N . GLN A 1 77 ? -15.197 8.222 -35.685 1.00 47.59 77 GLN A N 1
ATOM 609 C CA . GLN A 1 77 ? -15.445 7.955 -37.095 1.00 47.59 77 GLN A CA 1
ATOM 610 C C . GLN A 1 77 ? -15.455 9.296 -37.828 1.00 47.59 77 GLN A C 1
ATOM 612 O O . GLN A 1 77 ? -16.484 9.957 -37.932 1.00 47.59 77 GLN A O 1
ATOM 617 N N . ASP A 1 78 ? -14.283 9.685 -38.326 1.00 44.84 78 ASP A N 1
ATOM 618 C CA . ASP A 1 78 ? -14.081 10.826 -39.217 1.00 44.84 78 ASP A CA 1
ATOM 619 C C . ASP A 1 78 ? -13.205 10.384 -40.383 1.00 44.84 78 ASP A C 1
ATOM 621 O O . ASP A 1 78 ? -12.183 9.719 -40.221 1.00 44.84 78 ASP A O 1
ATOM 625 N N . TRP A 1 79 ? -13.665 10.704 -41.582 1.00 57.69 79 TRP A N 1
ATOM 626 C CA . TRP A 1 79 ? -13.169 10.154 -42.832 1.00 57.69 79 TRP A CA 1
ATOM 627 C C . TRP A 1 79 ? -11.893 10.832 -43.353 1.00 57.69 79 TRP A C 1
ATOM 629 O O . TRP A 1 79 ? -11.406 10.427 -44.407 1.00 57.69 79 TRP A O 1
ATOM 639 N N . ARG A 1 80 ? -11.360 11.862 -42.671 1.00 61.06 80 ARG A N 1
ATOM 640 C CA . ARG A 1 80 ? -10.255 12.691 -43.200 1.00 61.06 80 ARG A CA 1
ATOM 641 C C . ARG A 1 80 ? -8.938 12.692 -42.412 1.00 61.06 80 ARG A C 1
ATOM 643 O O . ARG A 1 80 ? -7.917 12.935 -43.046 1.00 61.06 80 ARG A O 1
ATOM 650 N N . THR A 1 81 ? -8.905 12.478 -41.093 1.00 57.22 81 THR A N 1
ATOM 651 C CA . THR A 1 81 ? -7.703 12.837 -40.286 1.00 57.22 81 THR A CA 1
ATOM 652 C C . THR A 1 81 ? -7.297 11.863 -39.164 1.00 57.22 81 THR A C 1
ATOM 654 O O . THR A 1 81 ? -6.356 12.157 -38.437 1.00 57.22 81 THR A O 1
ATOM 657 N N . GLY A 1 82 ? -7.963 10.710 -39.027 1.00 48.00 82 GLY A N 1
ATOM 658 C CA . GLY A 1 82 ? -7.885 9.764 -37.894 1.00 48.00 82 GLY A CA 1
ATOM 659 C C . GLY A 1 82 ? -6.554 9.583 -37.135 1.00 48.00 82 GLY A C 1
ATOM 660 O O . GLY A 1 82 ? -5.682 8.854 -37.600 1.00 48.00 82 GLY A O 1
ATOM 661 N N . LEU A 1 83 ? -6.467 10.120 -35.907 1.00 48.91 83 LEU A N 1
ATOM 662 C CA . LEU A 1 83 ? -5.439 9.801 -34.896 1.00 48.91 83 LEU A CA 1
ATOM 663 C C . LEU A 1 83 ? -5.983 9.943 -33.456 1.00 48.91 83 LEU A C 1
ATOM 665 O O . LEU A 1 83 ? -6.743 10.884 -33.216 1.00 48.91 83 LEU A O 1
ATOM 669 N N . ALA A 1 84 ? -5.533 9.078 -32.520 1.00 49.94 84 ALA A N 1
ATOM 670 C CA . ALA A 1 84 ? -5.362 9.365 -31.075 1.00 49.94 84 ALA A CA 1
ATOM 671 C C . ALA A 1 84 ? -4.644 8.239 -30.270 1.00 49.94 84 ALA A C 1
ATOM 673 O O . ALA A 1 84 ? -4.816 7.059 -30.563 1.00 49.94 84 ALA A O 1
ATOM 674 N N . GLU A 1 85 ? -3.917 8.645 -29.218 1.00 51.53 85 GLU A N 1
ATOM 675 C CA . GLU A 1 85 ? -3.534 7.933 -27.973 1.00 51.53 85 GLU A CA 1
ATOM 676 C C . GLU A 1 85 ? -3.423 9.012 -26.860 1.00 51.53 85 GLU A C 1
ATOM 678 O O . GLU A 1 85 ? -3.065 10.150 -27.185 1.00 51.53 85 GLU A O 1
ATOM 683 N N . ASP A 1 86 ? -3.730 8.722 -25.582 1.00 61.50 86 ASP A N 1
ATOM 684 C CA . ASP A 1 86 ? -3.613 9.679 -24.462 1.00 61.50 86 ASP A CA 1
ATOM 685 C C . ASP A 1 86 ? -2.584 9.249 -23.389 1.00 61.50 86 ASP A C 1
ATOM 687 O O . ASP A 1 86 ? -2.552 8.123 -22.909 1.00 61.50 86 ASP A O 1
ATOM 691 N N . GLY A 1 87 ? -1.686 10.165 -23.007 1.00 66.62 87 GLY A N 1
ATOM 692 C CA . GLY A 1 87 ? -0.534 9.899 -22.126 1.00 66.62 87 GLY A CA 1
ATOM 693 C C . GLY A 1 87 ? -0.836 9.921 -20.620 1.00 66.62 87 GLY A C 1
ATOM 694 O O . GLY A 1 87 ? -0.070 10.513 -19.857 1.00 66.62 87 GLY A O 1
ATOM 695 N N . LYS A 1 88 ? -1.969 9.360 -20.179 1.00 72.31 88 LYS A N 1
ATOM 696 C CA . LYS A 1 88 ? -2.400 9.391 -18.767 1.00 72.31 88 LYS A CA 1
ATOM 697 C C . LYS A 1 88 ? -1.543 8.465 -17.890 1.00 72.31 88 LYS A C 1
ATOM 699 O O . LYS A 1 88 ? -1.253 7.335 -18.261 1.00 72.31 88 LYS A O 1
ATOM 704 N N . ILE A 1 89 ? -1.212 8.926 -16.680 1.00 79.94 89 ILE A N 1
ATOM 705 C CA . ILE A 1 89 ? -0.603 8.112 -15.616 1.00 79.94 89 ILE A CA 1
ATOM 706 C C . ILE A 1 89 ? -1.612 7.981 -14.469 1.00 79.94 89 ILE A C 1
ATOM 708 O O . ILE A 1 89 ? -2.192 8.979 -14.037 1.00 79.94 89 ILE A O 1
ATOM 712 N N . GLU A 1 90 ? -1.822 6.763 -13.970 1.00 83.19 90 GLU A N 1
ATOM 713 C CA . GLU A 1 90 ? -2.771 6.460 -12.894 1.00 83.19 90 GLU A CA 1
ATOM 714 C C . GLU A 1 90 ? -2.129 5.576 -11.821 1.00 83.19 90 GLU A C 1
ATOM 716 O O . GLU A 1 90 ? -1.302 4.716 -12.117 1.00 83.19 90 GLU A O 1
ATOM 721 N N . ALA A 1 91 ? -2.507 5.810 -10.563 1.00 84.88 91 ALA A N 1
ATOM 722 C CA . ALA A 1 91 ? -2.105 4.996 -9.426 1.00 84.88 91 ALA A CA 1
ATOM 723 C C . ALA A 1 91 ? -3.356 4.520 -8.684 1.00 84.88 91 ALA A C 1
ATOM 725 O O . ALA A 1 91 ? -4.142 5.332 -8.194 1.00 84.88 91 ALA A O 1
ATOM 726 N N . GLU A 1 92 ? -3.512 3.204 -8.575 1.00 90.81 92 GLU A N 1
ATOM 727 C CA . GLU A 1 92 ? -4.599 2.559 -7.845 1.00 90.81 92 GLU A CA 1
ATOM 728 C C . GLU A 1 92 ? -4.029 1.791 -6.645 1.00 90.81 92 GLU A C 1
ATOM 730 O O . GLU A 1 92 ? -3.017 1.098 -6.755 1.00 90.81 92 GLU A O 1
ATOM 735 N N . VAL A 1 93 ? -4.689 1.895 -5.488 1.00 91.81 93 VAL A N 1
ATOM 736 C CA . VAL A 1 93 ? -4.362 1.108 -4.292 1.00 91.81 93 VAL A CA 1
ATOM 737 C C . VAL A 1 93 ? -5.599 0.329 -3.868 1.00 91.81 93 VAL A C 1
ATOM 739 O O . VAL A 1 93 ? -6.639 0.916 -3.569 1.00 91.81 93 VAL A O 1
ATOM 742 N N . LYS A 1 94 ? -5.479 -0.999 -3.805 1.00 93.56 94 LYS A N 1
ATOM 743 C CA . LYS A 1 94 ? -6.554 -1.903 -3.381 1.00 93.56 94 LYS A CA 1
ATOM 744 C C . LYS A 1 94 ? -6.313 -2.343 -1.940 1.00 93.56 94 LYS A C 1
ATOM 746 O O . LYS A 1 94 ? -5.346 -3.044 -1.656 1.00 93.56 94 LYS A O 1
ATOM 751 N N . LEU A 1 95 ? -7.195 -1.931 -1.029 1.00 93.25 95 LEU A N 1
ATOM 752 C CA . LEU A 1 95 ? -7.147 -2.330 0.379 1.00 93.25 95 LEU A CA 1
ATOM 753 C C . LEU A 1 95 ? -7.972 -3.600 0.601 1.00 93.25 95 LEU A C 1
ATOM 755 O O . LEU A 1 95 ? -9.175 -3.623 0.353 1.00 93.25 95 LEU A O 1
ATOM 759 N N . THR A 1 96 ? -7.314 -4.651 1.084 1.00 95.44 96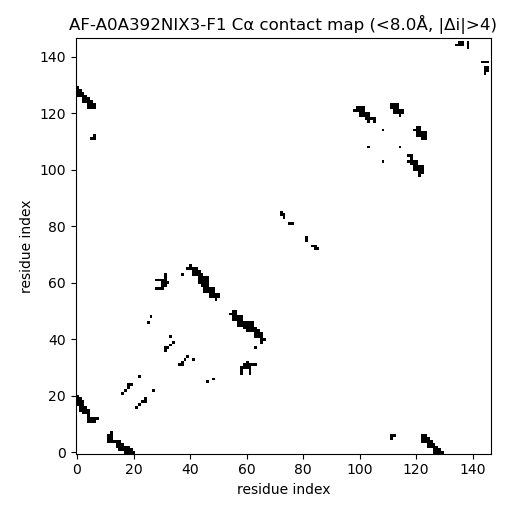 THR A N 1
ATOM 760 C CA . THR A 1 96 ? -7.914 -5.952 1.410 1.00 95.44 96 THR A CA 1
ATOM 761 C C . THR A 1 96 ? -7.278 -6.522 2.684 1.00 95.44 96 THR A C 1
ATOM 763 O O . THR A 1 96 ? -6.473 -5.857 3.334 1.00 95.44 96 THR A O 1
ATOM 766 N N . GLY A 1 97 ? -7.639 -7.749 3.057 1.00 94.44 97 GLY A N 1
ATOM 767 C CA . GLY A 1 97 ? -7.111 -8.452 4.222 1.00 94.44 97 GLY A CA 1
ATOM 768 C C . GLY A 1 97 ? -8.112 -8.513 5.371 1.00 94.44 97 GLY A C 1
ATOM 769 O O . GLY A 1 97 ? -9.315 -8.664 5.160 1.00 94.44 97 GLY A O 1
A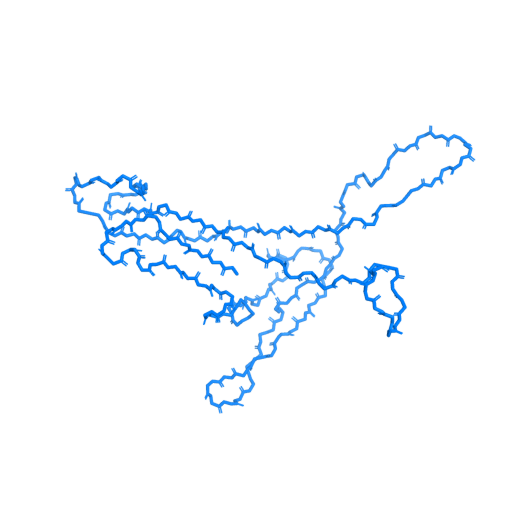TOM 770 N N . ILE A 1 98 ? -7.604 -8.448 6.601 1.00 95.62 98 ILE A N 1
ATOM 771 C CA . ILE A 1 98 ? -8.392 -8.630 7.824 1.00 95.62 98 ILE A CA 1
ATOM 772 C C . ILE A 1 98 ? -8.382 -7.328 8.624 1.00 95.62 98 ILE A C 1
ATOM 774 O O . ILE A 1 98 ? -7.337 -6.708 8.809 1.00 95.62 98 ILE A O 1
ATOM 778 N N . LEU A 1 99 ? -9.552 -6.924 9.123 1.00 95.06 99 LEU A N 1
ATOM 779 C CA . LEU A 1 99 ? -9.686 -5.753 9.988 1.00 95.06 99 LEU A CA 1
ATOM 780 C C . LEU A 1 99 ? -8.888 -5.938 11.287 1.00 95.06 99 LEU A C 1
ATOM 782 O O . LEU A 1 99 ? -8.921 -7.008 11.892 1.00 95.06 99 LEU A O 1
ATOM 786 N N . SER A 1 100 ? -8.240 -4.876 11.774 1.00 94.25 100 SER A N 1
ATOM 787 C CA . SER A 1 100 ? -7.715 -4.878 13.142 1.00 94.25 100 SER A CA 1
ATOM 788 C C . SER A 1 100 ? -8.878 -4.826 14.125 1.00 94.25 100 SER A C 1
ATOM 790 O O . SER A 1 100 ? -9.672 -3.882 14.122 1.00 94.25 100 SER A O 1
ATOM 792 N N . 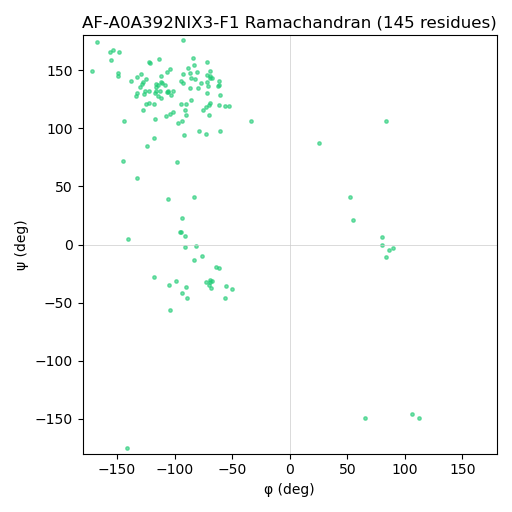LEU A 1 101 ? -8.976 -5.849 14.969 1.00 93.06 101 LEU A N 1
ATOM 793 C CA . LEU A 1 101 ? -10.055 -5.993 15.938 1.00 93.06 101 LEU A CA 1
ATOM 794 C C . LEU A 1 101 ? -9.575 -5.642 17.348 1.00 93.06 101 LEU A C 1
ATOM 796 O O . LEU A 1 101 ? -8.403 -5.798 17.700 1.00 93.06 101 LEU A O 1
ATOM 800 N N . GLY A 1 102 ? -10.503 -5.165 18.166 1.00 89.38 102 GLY A N 1
ATOM 801 C CA . GLY A 1 102 ? -10.383 -5.119 19.613 1.00 89.38 102 GLY A CA 1
ATOM 802 C C . GLY A 1 102 ? -11.395 -6.056 20.269 1.00 89.38 102 GLY A C 1
ATOM 803 O O . GLY A 1 102 ? -12.399 -6.447 19.666 1.00 89.38 102 GLY A O 1
ATOM 804 N N . ALA A 1 103 ? -11.117 -6.412 21.521 1.00 90.31 103 ALA A N 1
ATOM 805 C CA . ALA A 1 103 ? -12.042 -7.168 22.352 1.00 90.31 103 ALA A CA 1
ATOM 806 C C . ALA A 1 103 ? -13.075 -6.228 22.979 1.00 90.31 103 ALA A C 1
ATOM 808 O O . ALA A 1 103 ? -12.751 -5.107 23.377 1.00 90.31 103 ALA A O 1
ATOM 809 N N . LEU A 1 104 ? -14.308 -6.704 23.077 1.00 88.50 104 LEU A N 1
ATOM 810 C CA . LEU A 1 104 ? -15.422 -5.973 23.660 1.00 88.50 104 LEU A CA 1
ATOM 811 C C . LEU A 1 104 ? -16.136 -6.866 24.684 1.00 88.50 104 LEU A C 1
ATOM 813 O O . LEU A 1 104 ? -16.334 -8.056 24.434 1.00 88.50 104 LEU A O 1
ATOM 817 N N . GLN A 1 105 ? -16.483 -6.327 25.856 1.00 87.25 105 GLN A N 1
ATOM 818 C CA . GLN A 1 105 ? -17.173 -7.112 26.883 1.00 87.25 105 GLN A CA 1
ATOM 819 C C . GLN A 1 105 ? -18.626 -7.398 26.487 1.00 87.25 105 GLN A C 1
ATOM 821 O O . GLN A 1 105 ? -19.237 -6.686 25.691 1.00 87.25 105 GLN A O 1
ATOM 826 N N . GLN A 1 106 ? -19.214 -8.454 27.049 1.00 85.25 106 GLN A N 1
ATOM 827 C CA . GLN A 1 106 ? -20.592 -8.822 26.736 1.00 85.25 106 GLN A CA 1
ATOM 828 C C . GLN A 1 106 ? -21.563 -7.696 27.133 1.00 85.25 106 GLN A C 1
ATOM 830 O O . GLN A 1 106 ? -21.655 -7.330 28.300 1.00 85.25 106 GLN A O 1
ATOM 835 N N . GLY A 1 107 ? -22.295 -7.159 26.153 1.00 81.50 107 GLY A N 1
ATOM 836 C CA . GLY A 1 107 ? -23.249 -6.060 26.350 1.00 81.50 107 GLY A CA 1
ATOM 837 C C . GLY A 1 107 ? -22.641 -4.655 26.284 1.00 81.50 107 GLY A C 1
ATOM 838 O O . GLY A 1 107 ? -23.385 -3.679 26.320 1.00 81.50 107 GLY A O 1
ATOM 839 N N . GLU A 1 108 ? -21.320 -4.529 26.148 1.00 84.75 108 GLU A N 1
ATOM 840 C CA . GLU A 1 108 ? -20.665 -3.245 25.901 1.00 84.75 108 GLU A CA 1
ATOM 841 C C . GLU A 1 108 ? -20.942 -2.779 24.458 1.00 84.75 108 GLU A C 1
ATOM 843 O O . GLU A 1 108 ? -21.048 -3.568 23.520 1.00 84.75 108 GLU A O 1
ATOM 848 N N . THR A 1 109 ? -21.067 -1.472 24.246 1.00 83.00 109 THR A N 1
ATOM 849 C CA . THR A 1 109 ? -21.170 -0.894 22.901 1.00 83.00 109 THR A CA 1
ATOM 850 C C . THR A 1 109 ? -20.232 0.292 22.800 1.00 83.00 109 THR A C 1
ATOM 852 O O . THR A 1 109 ? -20.297 1.199 23.630 1.00 83.00 109 THR A O 1
ATOM 855 N N . ARG A 1 110 ? -19.377 0.312 21.774 1.00 84.06 110 ARG A N 1
ATOM 856 C CA . ARG A 1 110 ? -18.429 1.409 21.538 1.00 84.06 110 ARG A CA 1
ATOM 857 C C . ARG A 1 110 ? -18.885 2.273 20.373 1.00 84.06 110 ARG A C 1
ATOM 859 O O . ARG A 1 110 ? -19.207 1.764 19.309 1.00 84.06 110 ARG A O 1
ATOM 866 N N . LYS A 1 111 ? -18.867 3.595 20.572 1.00 89.25 111 LYS A N 1
ATOM 867 C CA . LYS A 1 111 ? -19.262 4.587 19.556 1.00 89.25 111 LYS A CA 1
ATOM 868 C C . LYS A 1 111 ? -18.276 4.670 18.381 1.00 89.25 111 LYS A C 1
ATOM 870 O O . LYS A 1 111 ? -18.678 4.978 17.267 1.00 89.25 111 LYS A O 1
ATOM 875 N N . TYR A 1 112 ? -16.991 4.433 18.636 1.00 91.56 112 TYR A N 1
ATOM 876 C CA . TYR A 1 112 ? -15.888 4.694 17.698 1.00 91.56 112 TYR A CA 1
ATOM 877 C C . TYR A 1 112 ? -15.499 3.475 16.853 1.00 91.56 112 TYR A C 1
ATOM 879 O O . TYR A 1 112 ? -14.369 3.360 16.384 1.00 91.56 112 TYR A O 1
ATOM 887 N N . GLY A 1 113 ? -16.418 2.530 16.684 1.00 90.75 113 GLY A N 1
ATOM 888 C CA . GLY A 1 113 ? -16.173 1.284 15.979 1.00 90.75 113 GLY A CA 1
ATOM 889 C C . GLY A 1 113 ? -17.464 0.545 15.678 1.00 90.75 113 GLY A C 1
ATOM 890 O O . GLY A 1 113 ? -18.541 0.948 16.108 1.00 90.75 113 GLY A O 1
ATOM 891 N N . THR A 1 114 ? -17.339 -0.550 14.939 1.00 92.25 114 THR A N 1
ATOM 892 C CA . THR A 1 114 ? -18.459 -1.428 14.591 1.00 92.25 114 THR A CA 1
ATOM 893 C C . THR A 1 114 ? -18.238 -2.803 15.200 1.00 92.25 114 THR A C 1
ATOM 895 O O . THR A 1 114 ? -17.158 -3.374 15.065 1.00 92.25 114 THR A O 1
ATOM 898 N N . THR A 1 115 ? -19.253 -3.357 15.859 1.00 92.31 115 THR A N 1
ATOM 899 C CA . THR A 1 115 ? -19.220 -4.745 16.334 1.00 92.31 115 THR A CA 1
ATOM 900 C C . THR A 1 115 ? -19.359 -5.688 15.142 1.00 92.31 115 THR A C 1
ATOM 902 O O . THR A 1 115 ? -20.371 -5.658 14.448 1.00 92.31 115 THR A O 1
ATOM 905 N N . ILE A 1 116 ? -18.342 -6.515 14.904 1.00 92.44 116 ILE A N 1
ATOM 906 C CA . ILE A 1 116 ? -18.293 -7.456 13.774 1.00 92.44 116 ILE A CA 1
ATOM 907 C C . ILE A 1 116 ? -18.890 -8.810 14.170 1.00 92.44 116 ILE A C 1
ATOM 909 O O . ILE A 1 116 ? -19.563 -9.459 13.375 1.00 92.44 116 ILE A O 1
ATOM 913 N N . ALA A 1 117 ? -18.661 -9.227 15.415 1.00 91.56 117 ALA A N 1
ATOM 914 C CA . ALA A 1 117 ? -19.196 -10.453 15.996 1.00 91.56 117 ALA A CA 1
ATOM 915 C C . ALA A 1 117 ? -19.297 -10.297 17.526 1.00 91.56 117 ALA A C 1
ATOM 917 O O . ALA A 1 117 ? -18.731 -9.347 18.075 1.00 91.56 117 ALA A O 1
ATOM 918 N N . PRO A 1 118 ? -19.992 -11.196 18.251 1.00 90.25 118 PRO A N 1
ATOM 919 C CA . PRO A 1 118 ? -20.040 -11.146 19.711 1.00 90.25 118 PRO A CA 1
ATOM 920 C C . PRO A 1 118 ? -18.633 -11.092 20.325 1.00 90.25 118 PRO A C 1
ATOM 922 O O . PRO A 1 118 ? -17.820 -11.987 20.118 1.00 90.25 118 PRO A O 1
ATOM 925 N N . GLY A 1 119 ? -18.346 -10.013 21.055 1.00 90.50 119 GLY A N 1
ATOM 926 C CA . GLY A 1 119 ? -17.044 -9.764 21.683 1.00 90.50 119 GLY A CA 1
ATOM 927 C C . GLY A 1 119 ? -15.945 -9.211 20.764 1.00 90.50 119 GLY A C 1
ATOM 928 O O . GLY A 1 119 ? -14.848 -8.937 21.247 1.00 90.50 119 GLY A O 1
ATOM 929 N N . LEU A 1 120 ? -16.223 -9.007 19.471 1.00 92.31 120 LEU A N 1
ATOM 930 C CA . LEU A 1 120 ? -15.279 -8.470 18.488 1.00 92.31 120 LEU A CA 1
ATOM 931 C C . LEU A 1 120 ? -15.781 -7.152 17.911 1.00 92.31 120 LEU A C 1
ATOM 933 O O . LEU A 1 120 ? -16.830 -7.098 17.265 1.00 92.31 120 LEU A O 1
ATOM 937 N N . TYR A 1 121 ? -14.988 -6.098 18.078 1.00 93.00 121 TYR A N 1
ATOM 938 C CA . TYR A 1 121 ? -15.278 -4.793 17.496 1.00 93.00 121 TYR A CA 1
ATOM 939 C C . TYR A 1 121 ? -14.110 -4.299 16.641 1.00 93.00 121 TYR A C 1
ATOM 941 O O . TYR A 1 121 ? -12.947 -4.515 16.970 1.00 93.00 121 TYR A O 1
ATOM 949 N N . ALA A 1 122 ? -14.419 -3.637 15.532 1.00 94.88 122 ALA A N 1
ATOM 950 C CA . ALA A 1 122 ? -13.457 -3.003 14.644 1.00 94.88 122 ALA A CA 1
ATOM 951 C C . ALA A 1 122 ? -13.503 -1.483 14.871 1.00 94.88 122 ALA A C 1
ATOM 953 O O . ALA A 1 122 ? -14.528 -0.864 14.560 1.00 94.88 122 ALA A O 1
ATOM 954 N N . PRO A 1 123 ? -12.449 -0.861 15.427 1.00 94.88 123 PRO A N 1
ATOM 955 C CA . PRO A 1 123 ? -12.406 0.584 15.569 1.00 94.88 123 PRO A CA 1
ATOM 956 C C . PRO A 1 123 ? -12.276 1.269 14.203 1.00 94.88 123 PRO A C 1
ATOM 958 O O . PRO A 1 123 ? -11.588 0.781 13.299 1.00 94.88 123 PRO A O 1
ATOM 961 N N . VAL A 1 124 ? -12.944 2.414 14.061 1.00 95.56 124 VAL A N 1
ATOM 962 C CA . VAL A 1 124 ? -12.855 3.250 12.859 1.00 95.56 124 VAL A CA 1
ATOM 963 C C . VAL A 1 124 ? -11.415 3.726 12.699 1.00 95.56 124 VAL A C 1
ATOM 965 O O . VAL A 1 124 ? -10.777 4.140 13.666 1.00 95.56 124 VAL A O 1
ATOM 968 N N . HIS A 1 125 ? -10.907 3.671 11.475 1.00 97.31 125 HIS A N 1
ATOM 969 C CA . HIS A 1 125 ? -9.574 4.135 11.116 1.00 97.31 125 HIS A CA 1
ATOM 970 C C . HIS A 1 125 ? -9.584 4.667 9.682 1.00 97.31 125 HIS A C 1
ATOM 972 O O . HIS A 1 125 ? -10.537 4.447 8.931 1.00 97.31 125 HIS A O 1
ATOM 978 N N . GLN A 1 126 ? -8.534 5.390 9.312 1.00 97.25 126 GLN A N 1
ATOM 979 C CA . GLN A 1 126 ? -8.356 5.937 7.967 1.00 97.25 126 GLN A CA 1
ATOM 980 C C . GLN A 1 126 ? -7.055 5.417 7.364 1.00 97.25 126 GLN A C 1
ATOM 982 O O . GLN A 1 126 ? -6.142 5.067 8.098 1.00 97.25 126 GLN A O 1
ATOM 987 N N . HIS A 1 127 ? -6.963 5.392 6.037 1.00 97.25 127 HIS A N 1
ATOM 988 C CA . HIS A 1 127 ? -5.736 5.056 5.314 1.00 97.25 127 HIS A CA 1
ATOM 989 C C . HIS A 1 127 ? -5.303 6.279 4.514 1.00 97.25 127 HIS A C 1
ATOM 991 O O . HIS A 1 127 ? -5.958 6.644 3.538 1.00 97.25 127 HIS A O 1
ATOM 997 N N . PHE A 1 128 ? -4.230 6.942 4.944 1.00 96.06 128 PHE A N 1
ATOM 998 C CA . PHE A 1 128 ? -3.689 8.113 4.257 1.00 96.06 128 PHE A CA 1
ATOM 999 C C . PHE A 1 128 ? -2.440 7.745 3.460 1.00 96.06 128 PHE A C 1
ATOM 1001 O O . PHE A 1 128 ? -1.474 7.187 3.991 1.00 96.06 128 PHE A O 1
ATOM 1008 N N . PHE A 1 129 ? -2.434 8.124 2.184 1.00 94.75 129 PHE A N 1
ATOM 1009 C CA . PHE A 1 129 ? -1.321 7.914 1.266 1.00 94.75 129 PHE A CA 1
ATOM 1010 C C . PHE A 1 129 ? -0.682 9.248 0.897 1.00 94.75 129 PHE A C 1
ATOM 1012 O O . PHE A 1 129 ? -1.358 10.265 0.770 1.00 94.75 129 PHE A O 1
ATOM 1019 N N . VAL A 1 130 ? 0.637 9.229 0.722 1.00 94.06 130 VAL A N 1
ATOM 1020 C CA . VAL A 1 130 ? 1.411 10.374 0.242 1.00 94.06 130 VAL A CA 1
ATOM 1021 C C . VAL A 1 130 ? 2.227 9.880 -0.938 1.00 94.06 130 VAL A C 1
ATOM 1023 O O . VAL A 1 130 ? 3.079 9.008 -0.771 1.00 94.06 130 VAL A O 1
ATOM 1026 N N . ALA A 1 131 ? 1.946 10.418 -2.121 1.00 91.19 131 ALA A N 1
ATOM 1027 C CA . ALA A 1 131 ? 2.735 10.175 -3.318 1.00 91.19 131 ALA A CA 1
ATOM 1028 C C . ALA A 1 131 ? 3.766 11.300 -3.466 1.00 91.19 131 ALA A C 1
ATOM 1030 O O . ALA A 1 131 ? 3.403 12.474 -3.544 1.00 91.19 131 ALA A O 1
ATOM 1031 N N . ARG A 1 132 ? 5.056 10.949 -3.492 1.00 93.25 132 ARG A N 1
ATOM 1032 C CA . ARG A 1 132 ? 6.130 11.894 -3.820 1.00 93.25 132 ARG A CA 1
ATOM 1033 C C . ARG A 1 132 ? 6.355 11.854 -5.327 1.00 93.25 132 ARG A C 1
ATOM 1035 O O . ARG A 1 132 ? 6.860 10.859 -5.834 1.00 93.25 132 ARG A O 1
ATOM 1042 N N . MET A 1 133 ? 6.014 12.938 -6.013 1.00 89.38 133 MET A N 1
ATOM 1043 C CA . MET A 1 133 ? 6.250 13.092 -7.446 1.00 89.38 133 MET A CA 1
ATOM 1044 C C . MET A 1 133 ? 7.377 14.097 -7.671 1.00 89.38 133 MET A C 1
ATOM 1046 O O . MET A 1 133 ? 7.229 15.281 -7.380 1.00 89.38 133 MET A O 1
ATOM 1050 N N . ASP A 1 134 ? 8.516 13.596 -8.141 1.00 88.69 134 ASP A N 1
ATOM 1051 C CA . ASP A 1 134 ? 9.660 14.404 -8.562 1.00 88.69 134 ASP A CA 1
ATOM 1052 C C . ASP A 1 134 ? 9.510 14.679 -10.062 1.00 88.69 134 ASP A C 1
ATOM 1054 O O . ASP A 1 134 ? 9.773 13.807 -10.890 1.00 88.69 134 ASP A O 1
ATOM 1058 N N . MET A 1 135 ? 8.920 15.825 -10.402 1.00 83.75 135 MET A N 1
ATOM 1059 C CA . MET A 1 135 ? 8.413 16.083 -11.751 1.00 83.75 135 MET A CA 1
ATOM 1060 C C . MET A 1 135 ? 9.499 16.642 -12.671 1.00 83.75 135 MET A C 1
ATOM 1062 O O . MET A 1 135 ? 10.172 17.606 -12.322 1.00 83.75 135 MET A O 1
ATOM 1066 N N . ALA A 1 136 ? 9.585 16.100 -13.888 1.00 84.31 136 ALA A N 1
ATOM 1067 C CA . ALA A 1 136 ? 10.496 16.547 -14.945 1.00 84.31 136 ALA A CA 1
ATOM 1068 C C . ALA A 1 136 ? 9.758 16.693 -16.286 1.00 84.31 136 ALA A C 1
ATOM 1070 O O . ALA A 1 136 ? 10.073 16.025 -17.268 1.00 84.31 136 ALA A O 1
ATOM 1071 N N . VAL A 1 137 ? 8.707 17.514 -16.305 1.00 83.94 137 VAL A N 1
ATOM 1072 C CA . VAL A 1 137 ? 7.843 17.678 -17.485 1.00 83.94 137 VAL A CA 1
ATOM 1073 C C . VAL A 1 137 ? 8.568 18.524 -18.531 1.00 83.94 137 VAL A C 1
ATOM 1075 O O . VAL A 1 137 ? 8.852 19.682 -18.268 1.00 83.94 137 VAL A O 1
ATOM 1078 N N . ASP A 1 138 ? 8.875 17.965 -19.701 1.00 83.38 138 ASP A N 1
ATOM 1079 C CA . ASP A 1 138 ? 9.580 18.654 -20.800 1.00 83.38 138 ASP A CA 1
ATOM 1080 C C . ASP A 1 138 ? 10.942 19.292 -20.426 1.00 83.38 138 ASP A C 1
ATOM 1082 O O . ASP A 1 138 ? 11.443 20.169 -21.132 1.00 83.38 138 ASP A O 1
ATOM 1086 N N . CYS A 1 139 ? 11.589 18.844 -19.342 1.00 75.75 139 CYS A N 1
ATOM 1087 C CA . CYS A 1 139 ? 12.888 19.376 -18.912 1.00 75.75 139 CYS A CA 1
ATOM 1088 C C . CYS A 1 139 ? 14.062 18.680 -19.623 1.00 75.75 139 CYS A C 1
ATOM 1090 O O . CYS A 1 139 ? 14.061 17.459 -19.803 1.00 75.75 139 CYS A O 1
ATOM 1092 N N . LYS A 1 140 ? 15.126 19.426 -19.953 1.00 78.75 140 LYS A N 1
ATOM 1093 C CA . LYS A 1 140 ? 16.395 18.825 -20.403 1.00 78.75 140 LYS A CA 1
ATOM 1094 C C . LYS A 1 140 ? 17.260 18.387 -19.214 1.00 78.75 140 LYS A C 1
ATOM 1096 O O . LYS A 1 140 ? 17.170 18.976 -18.136 1.00 78.75 140 LYS A O 1
ATOM 1101 N N . PRO A 1 141 ? 18.160 17.400 -19.395 1.00 72.88 141 PRO A N 1
ATOM 1102 C CA . PRO A 1 141 ? 19.091 16.995 -18.344 1.00 72.88 141 PRO A CA 1
ATOM 1103 C C . PRO A 1 141 ? 19.938 18.178 -17.847 1.00 72.88 141 PRO A C 1
ATOM 1105 O O . PRO A 1 141 ? 20.692 18.768 -18.618 1.00 72.88 141 PRO A O 1
ATOM 1108 N N . GLY A 1 142 ? 19.825 18.509 -16.557 1.00 69.94 142 GLY A N 1
ATOM 1109 C CA . GLY A 1 142 ? 20.586 19.587 -15.911 1.00 69.94 142 GLY A CA 1
ATOM 1110 C C . GLY A 1 142 ? 19.937 20.976 -15.946 1.00 69.94 142 GLY A C 1
ATOM 1111 O O . GLY A 1 142 ? 20.490 21.899 -15.351 1.00 69.94 142 GLY A O 1
ATOM 1112 N N . GLU A 1 143 ? 18.779 21.141 -16.590 1.00 71.44 143 GLU A N 1
ATOM 1113 C CA . GLU A 1 143 ? 17.965 22.353 -16.449 1.00 71.44 143 GLU A CA 1
ATOM 1114 C C . GLU A 1 143 ? 17.132 22.282 -15.160 1.00 71.44 143 GLU A C 1
ATOM 1116 O O . GLU A 1 143 ? 16.767 21.201 -14.690 1.00 71.44 143 GLU A O 1
ATOM 1121 N N . ALA A 1 144 ? 16.865 23.440 -14.550 1.00 59.53 144 ALA A N 1
ATOM 1122 C CA . ALA A 1 144 ? 15.983 23.509 -13.392 1.00 59.53 144 ALA A CA 1
ATOM 1123 C C . ALA A 1 144 ? 14.585 23.020 -13.792 1.00 59.53 144 ALA A C 1
ATOM 1125 O O . ALA A 1 144 ? 14.092 23.376 -14.861 1.00 59.53 144 ALA A O 1
ATOM 1126 N N . PHE A 1 145 ? 13.957 22.213 -12.933 1.00 65.81 145 PHE A N 1
ATOM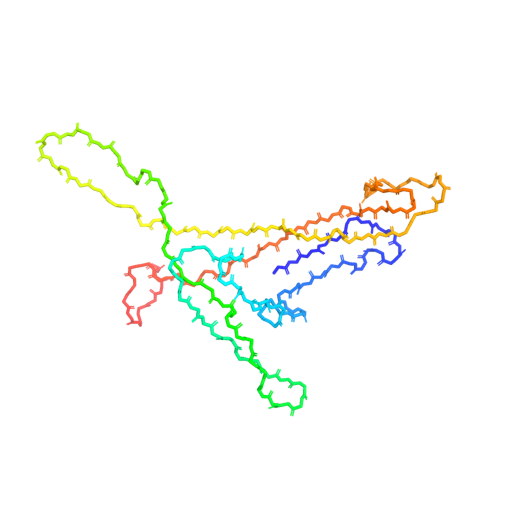 1127 C CA . PHE A 1 145 ? 12.588 21.744 -13.126 1.00 65.81 145 PHE A CA 1
ATOM 1128 C C . PHE A 1 145 ? 11.647 22.955 -13.182 1.00 65.81 145 PHE A C 1
ATOM 1130 O O . PHE A 1 145 ? 11.321 23.519 -12.143 1.00 65.81 145 PHE A O 1
ATOM 1137 N N . ASN A 1 146 ? 11.303 23.382 -14.398 1.00 51.19 146 ASN A N 1
ATOM 1138 C CA . ASN A 1 146 ? 10.305 24.383 -14.773 1.00 51.19 146 ASN A CA 1
ATOM 1139 C C . ASN A 1 146 ? 9.983 25.439 -13.697 1.00 51.19 146 ASN A C 1
ATOM 1141 O O . ASN A 1 146 ? 9.019 25.298 -12.940 1.00 51.19 146 ASN A O 1
ATOM 1145 N N . GLN A 1 147 ? 10.766 26.523 -13.689 1.00 47.16 147 GLN A N 1
ATOM 1146 C CA . GLN A 1 147 ? 10.248 27.863 -13.392 1.00 47.16 147 GLN A CA 1
ATOM 1147 C C . GLN A 1 147 ? 10.041 28.611 -14.704 1.00 47.16 147 GLN A C 1
ATOM 1149 O O . GLN A 1 147 ? 10.944 28.512 -15.566 1.00 47.16 147 GLN A O 1
#